Protein AF-A0A418CSZ0-F1 (afdb_monomer_lite)

pLDDT: mean 76.9, std 18.0, range [38.53, 95.56]

Secondary structure (DSSP, 8-state):
-HHHHHHH-GGGHHHHHHHHHHHHHHHTTT-TTTHHHHHHHHHHHHHHHS-HHHHHHHHHSHHHHHHHHHHHHH-HHHHHHHHHHHHTTSEEEE-S---S--HHHHHTHHHHHHHHHHSTTPPPPEEEE-HHHHHHHHHHHHHHHHH-SS---TTSHHHHHHHTT--

Organism: Aphanomyces astaci (NCBI:txid112090)

Foldseek 3Di:
DLLVCCQVPVVCLLVSVLVLLLVLLVVLVPDVVCSLVVSQVSLLSNLVRHDLLSVLLLCLDPLSQVCLLLSCVSYVSSVVSVVVCVVVVQKDKDLPAPDPDDPSCVSRVSSVVSSVVVPPPRGRIGMHGDPVNVVSSVVSVVVVVVVVPDDDDPPCPVVVVVVVVPD

Structure (mmCIF, N/CA/C/O backbone):
data_AF-A0A418CSZ0-F1
#
_entry.id   AF-A0A418CSZ0-F1
#
loop_
_atom_site.group_PDB
_atom_site.id
_atom_site.type_symbol
_atom_site.label_atom_id
_atom_site.label_alt_id
_atom_site.label_comp_id
_atom_site.label_asym_id
_atom_site.label_entity_id
_atom_site.label_seq_id
_atom_site.pdbx_PDB_ins_code
_atom_site.Cartn_x
_atom_site.Cartn_y
_atom_site.Cartn_z
_atom_site.occupancy
_atom_site.B_iso_or_equiv
_atom_site.auth_seq_id
_atom_site.auth_comp_id
_atom_site.auth_asym_id
_atom_site.auth_atom_id
_atom_site.pdbx_PDB_model_num
ATOM 1 N N . VAL A 1 1 ? -5.755 -12.787 -10.186 1.00 83.25 1 VAL A N 1
ATOM 2 C CA . VAL A 1 1 ? -5.692 -13.678 -8.997 1.00 83.25 1 VAL A CA 1
ATOM 3 C C . VAL A 1 1 ? -5.371 -12.910 -7.718 1.00 83.25 1 VAL A C 1
ATOM 5 O O . VAL A 1 1 ? -6.207 -12.930 -6.833 1.00 83.25 1 VAL A O 1
ATOM 8 N N . LEU A 1 2 ? -4.234 -12.204 -7.608 1.00 85.50 2 LEU A N 1
ATOM 9 C CA . LEU A 1 2 ? -3.865 -11.484 -6.370 1.00 85.50 2 LEU A CA 1
ATOM 10 C C . LEU A 1 2 ? -4.884 -10.414 -5.942 1.00 85.50 2 LEU A C 1
ATOM 12 O O . LEU A 1 2 ? -5.246 -10.362 -4.777 1.00 85.50 2 LEU A O 1
ATOM 16 N N . VAL A 1 3 ? -5.389 -9.615 -6.886 1.00 83.44 3 VAL A N 1
ATOM 17 C CA . VAL A 1 3 ? -6.438 -8.612 -6.621 1.00 83.44 3 VAL A CA 1
ATOM 18 C C . VAL A 1 3 ? -7.697 -9.265 -6.043 1.00 83.44 3 VAL A C 1
ATOM 20 O O . VAL A 1 3 ? -8.191 -8.844 -5.007 1.00 83.44 3 VAL A O 1
ATOM 23 N N . VAL A 1 4 ? -8.164 -10.344 -6.679 1.00 85.25 4 VAL A N 1
ATOM 24 C CA . VAL A 1 4 ? -9.340 -11.106 -6.233 1.00 85.25 4 VAL A CA 1
ATOM 25 C C . VAL A 1 4 ? -9.111 -11.699 -4.842 1.00 85.25 4 VAL A C 1
ATOM 27 O O . VAL A 1 4 ? -10.000 -11.649 -4.006 1.00 85.25 4 VAL A O 1
ATOM 30 N N . LEU A 1 5 ? -7.911 -12.218 -4.559 1.00 83.44 5 LEU A N 1
ATOM 31 C CA . LEU A 1 5 ? -7.572 -12.738 -3.233 1.00 83.44 5 LEU A CA 1
ATOM 32 C C . LEU A 1 5 ? -7.608 -11.639 -2.161 1.00 83.44 5 LEU A C 1
ATOM 34 O O . LEU A 1 5 ? -8.144 -11.867 -1.082 1.00 83.44 5 LEU A O 1
ATOM 38 N N . ALA A 1 6 ? -7.065 -10.457 -2.460 1.00 83.31 6 ALA A N 1
ATOM 39 C CA . ALA A 1 6 ? -7.090 -9.315 -1.551 1.00 83.31 6 ALA A CA 1
ATOM 40 C C . ALA A 1 6 ? -8.526 -8.839 -1.259 1.00 83.31 6 ALA A C 1
ATOM 42 O O . ALA A 1 6 ? -8.815 -8.405 -0.146 1.00 83.31 6 ALA A O 1
ATOM 43 N N . GLU A 1 7 ? -9.418 -8.944 -2.248 1.00 85.12 7 GLU A N 1
ATOM 44 C CA . GLU A 1 7 ? -10.841 -8.619 -2.129 1.00 85.12 7 GLU A CA 1
ATOM 45 C C . GLU A 1 7 ? -11.588 -9.623 -1.236 1.00 85.12 7 GLU A C 1
ATOM 47 O O . GLU A 1 7 ? -12.238 -9.221 -0.272 1.00 85.12 7 GLU A O 1
ATOM 52 N N . VAL A 1 8 ? -11.465 -10.928 -1.510 1.00 83.94 8 VAL A N 1
ATOM 53 C CA . VAL A 1 8 ? -12.244 -11.969 -0.805 1.00 83.94 8 VAL A CA 1
ATOM 54 C C . VAL A 1 8 ? -11.640 -12.404 0.531 1.00 83.94 8 VAL A C 1
ATOM 56 O O . VAL A 1 8 ? -12.338 -12.983 1.361 1.00 83.94 8 VAL A O 1
ATOM 59 N N . ALA A 1 9 ? -10.351 -12.146 0.758 1.00 84.88 9 ALA A N 1
ATOM 60 C CA . ALA A 1 9 ? -9.648 -12.500 1.987 1.00 84.88 9 ALA A CA 1
ATOM 61 C C . ALA A 1 9 ? -8.761 -11.329 2.461 1.00 84.88 9 ALA A C 1
ATOM 63 O O . ALA A 1 9 ? -7.537 -11.357 2.285 1.00 84.88 9 ALA A O 1
ATOM 64 N N . PRO A 1 10 ? -9.357 -10.310 3.115 1.00 80.75 10 PRO A N 1
ATOM 65 C CA . PRO A 1 10 ? -8.683 -9.049 3.440 1.00 80.75 10 PRO A CA 1
ATOM 66 C C . PRO A 1 10 ? -7.463 -9.175 4.367 1.00 80.75 10 PRO A C 1
ATOM 68 O O . PRO A 1 10 ? -6.655 -8.254 4.470 1.00 80.75 10 PRO A O 1
ATOM 71 N N . LEU A 1 11 ? -7.303 -10.321 5.033 1.00 83.75 11 LEU A N 1
ATOM 72 C CA . LEU A 1 11 ? -6.123 -10.640 5.836 1.00 83.75 11 LEU A CA 1
ATOM 73 C C . LEU A 1 11 ? -4.847 -10.834 4.994 1.00 83.75 11 LEU A C 1
ATOM 75 O O . LEU A 1 11 ? -3.759 -10.686 5.534 1.00 83.75 11 LEU A O 1
ATOM 79 N N . TYR A 1 12 ? -4.973 -11.108 3.687 1.00 85.12 12 TYR A N 1
ATOM 80 C CA . TYR A 1 12 ? -3.844 -11.301 2.763 1.00 85.12 12 TYR A CA 1
ATOM 81 C C . TYR A 1 12 ? -3.491 -10.063 1.932 1.00 85.12 12 TYR A C 1
ATOM 83 O O . TYR A 1 12 ? -2.715 -10.144 0.973 1.00 85.12 12 TYR A O 1
ATOM 91 N N . VAL A 1 13 ? -4.096 -8.909 2.227 1.00 89.44 13 VAL A N 1
ATOM 92 C CA . VAL A 1 13 ? -3.898 -7.681 1.439 1.00 89.44 13 VAL A CA 1
ATOM 93 C C . VAL A 1 13 ? -2.421 -7.286 1.415 1.00 89.44 13 VAL A C 1
ATOM 95 O O . VAL A 1 13 ? -1.906 -6.944 0.350 1.00 89.44 13 VAL A O 1
ATOM 98 N N . LYS A 1 14 ? -1.716 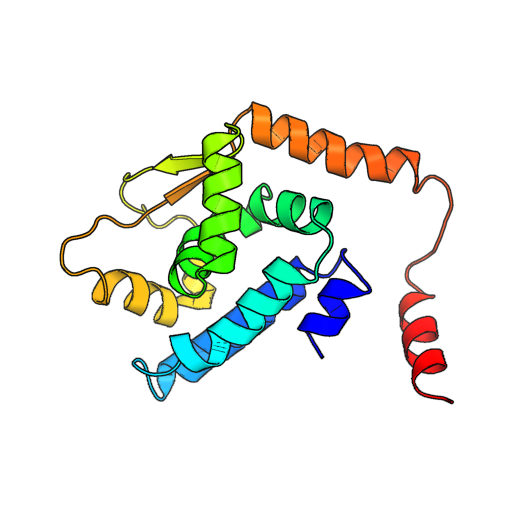-7.411 2.548 1.00 89.56 14 LYS A N 1
ATOM 99 C CA . LYS A 1 14 ? -0.274 -7.138 2.639 1.00 89.56 14 LYS A CA 1
ATOM 100 C C . LYS A 1 14 ? 0.516 -8.014 1.664 1.00 89.56 14 LYS A C 1
ATOM 102 O O . LYS A 1 14 ? 1.299 -7.503 0.868 1.00 89.56 14 LYS A O 1
ATOM 107 N N . GLU A 1 15 ? 0.299 -9.323 1.697 1.00 90.19 15 GLU A N 1
ATOM 108 C CA . GLU A 1 15 ? 1.006 -10.300 0.869 1.00 90.19 15 GLU A CA 1
ATOM 109 C C . GLU A 1 15 ? 0.705 -10.095 -0.616 1.00 90.19 15 GLU A C 1
ATOM 111 O O . GLU A 1 15 ? 1.595 -10.237 -1.457 1.00 90.19 15 GLU A O 1
ATOM 116 N N . CYS A 1 16 ? -0.537 -9.744 -0.953 1.00 91.38 16 CYS A N 1
ATOM 117 C CA . CYS A 1 16 ? -0.923 -9.438 -2.327 1.00 91.38 16 CYS A CA 1
ATOM 118 C C . CYS A 1 16 ? -0.190 -8.196 -2.841 1.00 91.38 16 CYS A C 1
ATOM 120 O O . CYS A 1 16 ? 0.370 -8.237 -3.936 1.00 91.38 16 CYS A O 1
ATOM 122 N N . VAL A 1 17 ? -0.135 -7.129 -2.039 1.00 91.81 17 VAL A N 1
ATOM 123 C CA . VAL A 1 17 ? 0.595 -5.900 -2.380 1.00 91.81 17 VAL A CA 1
ATOM 124 C C . VAL A 1 17 ? 2.093 -6.170 -2.532 1.00 91.81 17 VAL A C 1
ATOM 126 O O . VAL A 1 17 ? 2.673 -5.788 -3.545 1.00 91.81 17 VAL A O 1
ATOM 129 N N . LEU A 1 18 ? 2.715 -6.896 -1.599 1.00 91.31 18 LEU A N 1
ATOM 130 C CA . LEU A 1 18 ? 4.137 -7.253 -1.682 1.00 91.31 18 LEU A CA 1
ATOM 131 C C . LEU A 1 18 ? 4.464 -8.066 -2.941 1.00 91.31 18 LEU A C 1
ATOM 133 O O . LEU A 1 18 ? 5.468 -7.807 -3.602 1.00 91.31 18 LEU A O 1
ATOM 137 N N . LYS A 1 19 ? 3.606 -9.018 -3.324 1.00 91.38 19 LYS A N 1
ATOM 138 C CA . LYS A 1 19 ? 3.791 -9.798 -4.558 1.00 91.38 19 LYS A CA 1
ATOM 139 C C . LYS A 1 19 ? 3.657 -8.943 -5.817 1.00 91.38 19 LYS A C 1
ATOM 141 O O . LYS A 1 19 ? 4.414 -9.151 -6.762 1.00 91.38 19 LYS A O 1
ATOM 146 N N . LEU A 1 20 ? 2.731 -7.983 -5.833 1.00 91.19 20 LEU A N 1
ATOM 147 C CA . LEU A 1 20 ? 2.602 -7.028 -6.938 1.00 91.19 20 LEU A CA 1
ATOM 148 C C . LEU A 1 20 ? 3.852 -6.143 -7.053 1.00 91.19 20 LEU A C 1
ATOM 150 O O . LEU A 1 20 ? 4.393 -5.991 -8.147 1.00 91.19 20 LEU A O 1
ATOM 154 N N . LEU A 1 21 ? 4.362 -5.631 -5.930 1.00 8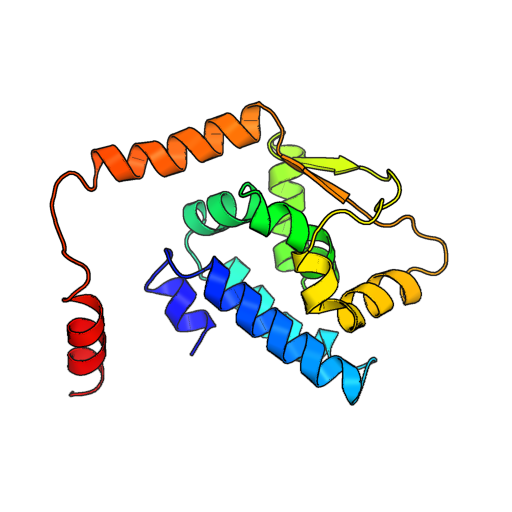9.81 21 LEU A N 1
ATOM 155 C CA . LEU A 1 21 ? 5.606 -4.856 -5.898 1.00 89.81 21 LEU A CA 1
ATOM 156 C C . LEU A 1 21 ? 6.820 -5.697 -6.312 1.00 89.81 21 LEU A C 1
ATOM 158 O O . LEU A 1 21 ? 7.669 -5.217 -7.055 1.00 89.81 21 LEU A O 1
ATOM 162 N N . SER A 1 22 ? 6.880 -6.967 -5.912 1.00 89.44 22 SER A N 1
ATOM 163 C CA . SER A 1 22 ? 7.933 -7.895 -6.338 1.00 89.44 22 SER A CA 1
ATOM 164 C C . SER A 1 22 ? 7.905 -8.126 -7.849 1.00 89.44 22 SER A C 1
ATOM 166 O O . SER A 1 22 ? 8.941 -8.019 -8.502 1.00 89.44 22 SER A O 1
ATOM 168 N N . ALA A 1 23 ? 6.722 -8.348 -8.429 1.00 87.12 23 ALA A N 1
ATOM 169 C CA . ALA A 1 23 ? 6.568 -8.484 -9.876 1.00 87.12 23 ALA A CA 1
ATOM 170 C C . ALA A 1 23 ? 7.004 -7.211 -10.621 1.00 87.12 23 ALA A C 1
ATOM 172 O O . ALA A 1 23 ? 7.706 -7.298 -11.631 1.00 87.12 23 ALA A O 1
ATOM 173 N N . ALA A 1 24 ? 6.651 -6.033 -10.097 1.00 86.12 24 ALA A N 1
ATOM 174 C CA . ALA A 1 24 ? 7.112 -4.759 -10.640 1.00 86.12 24 ALA A CA 1
ATOM 175 C C . ALA A 1 24 ? 8.635 -4.601 -10.527 1.00 86.12 24 ALA A C 1
ATOM 177 O O . ALA A 1 24 ? 9.274 -4.203 -11.490 1.00 86.12 24 ALA A O 1
ATOM 178 N N . ASN A 1 25 ? 9.236 -4.977 -9.398 1.00 86.19 25 ASN A N 1
ATOM 179 C CA . ASN A 1 25 ? 10.679 -4.877 -9.173 1.00 86.19 25 ASN A CA 1
ATOM 180 C C . ASN A 1 25 ? 11.499 -5.855 -10.032 1.00 86.19 25 ASN A C 1
ATOM 182 O O . ASN A 1 25 ? 12.611 -5.533 -10.437 1.00 86.19 25 ASN A O 1
ATOM 186 N N . ILE A 1 26 ? 10.962 -7.039 -10.340 1.00 83.81 26 ILE A N 1
ATOM 187 C CA . ILE A 1 26 ? 11.566 -7.954 -11.323 1.00 83.81 26 ILE A CA 1
ATOM 188 C C . ILE A 1 26 ? 11.458 -7.353 -12.724 1.00 83.81 26 ILE A C 1
ATOM 190 O O . ILE A 1 26 ? 12.411 -7.403 -13.501 1.00 83.81 26 ILE A O 1
ATOM 194 N N . SER A 1 27 ? 10.306 -6.757 -13.037 1.00 79.06 27 SER A N 1
ATOM 195 C CA . SER A 1 27 ? 10.090 -6.099 -14.323 1.00 79.06 27 SER A CA 1
ATOM 196 C C . SER A 1 27 ? 11.041 -4.905 -14.507 1.00 79.06 27 SER A C 1
ATOM 198 O O . SER A 1 27 ? 11.587 -4.807 -15.599 1.00 79.06 27 SER A O 1
ATOM 200 N N . ALA A 1 28 ? 11.358 -4.166 -13.421 1.00 77.75 28 ALA A N 1
ATOM 201 C CA . ALA A 1 28 ? 12.381 -3.095 -13.261 1.00 77.75 28 ALA A CA 1
ATOM 202 C C . ALA A 1 28 ? 13.763 -3.384 -13.801 1.00 77.75 28 ALA A C 1
ATOM 204 O O . ALA A 1 28 ? 14.523 -2.468 -14.122 1.00 77.75 28 ALA A O 1
ATOM 205 N N . VAL A 1 29 ? 14.104 -4.656 -13.923 1.00 73.44 29 VAL A N 1
ATOM 206 C CA . VAL A 1 29 ? 15.377 -5.063 -14.501 1.00 73.44 29 VAL A CA 1
ATOM 207 C C . VAL A 1 29 ? 15.343 -4.991 -16.033 1.00 73.44 29 VAL A C 1
ATOM 209 O O . VAL A 1 29 ? 16.390 -4.827 -16.655 1.00 73.44 29 VAL A O 1
ATOM 212 N N . ASN A 1 30 ? 14.157 -5.084 -16.638 1.00 70.62 30 ASN A N 1
ATOM 213 C CA . ASN A 1 30 ? 13.974 -5.304 -18.068 1.00 70.62 30 ASN A CA 1
ATOM 214 C C . ASN A 1 30 ? 13.469 -4.063 -18.836 1.00 70.62 30 ASN A C 1
ATOM 216 O O . ASN A 1 30 ? 13.908 -3.886 -19.971 1.00 70.62 30 ASN A O 1
ATOM 220 N N . ASP A 1 31 ? 12.591 -3.208 -18.277 1.00 70.31 31 ASP A N 1
ATOM 221 C CA . ASP A 1 31 ? 12.092 -1.990 -18.967 1.00 70.31 31 ASP A CA 1
ATOM 222 C C . ASP A 1 31 ? 11.632 -0.855 -18.007 1.00 70.31 31 ASP A C 1
ATOM 224 O O . ASP A 1 31 ? 10.424 -0.607 -17.841 1.00 70.31 31 ASP A O 1
ATOM 228 N N . PRO A 1 32 ? 12.585 -0.095 -17.421 1.00 65.25 32 PRO A N 1
ATOM 229 C CA . PRO A 1 32 ? 12.336 0.845 -16.317 1.00 65.25 32 PRO A CA 1
ATOM 230 C C . PRO A 1 32 ? 11.320 1.960 -16.602 1.00 65.25 32 PRO A C 1
ATOM 232 O O . PRO A 1 32 ? 10.860 2.635 -15.684 1.00 65.25 32 PRO A O 1
ATOM 235 N N . LEU A 1 33 ? 11.007 2.229 -17.873 1.00 64.56 33 LEU A N 1
ATOM 236 C CA . LEU A 1 33 ? 10.120 3.325 -18.275 1.00 64.56 33 LEU A CA 1
ATOM 237 C C . LEU A 1 33 ? 8.651 2.894 -18.401 1.00 64.56 33 LEU A C 1
ATOM 239 O O . LEU A 1 33 ? 7.769 3.757 -18.461 1.00 64.56 33 LEU A O 1
ATOM 243 N N . ASN A 1 34 ? 8.369 1.590 -18.442 1.00 68.25 34 ASN A N 1
ATOM 244 C CA . ASN A 1 34 ? 7.041 1.066 -18.772 1.00 68.25 34 ASN A CA 1
ATOM 245 C C . ASN A 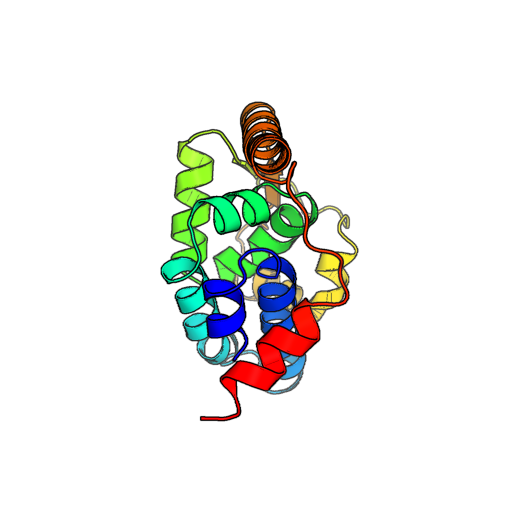1 34 ? 6.366 0.305 -17.615 1.00 68.25 34 ASN A C 1
ATOM 247 O O . ASN A 1 34 ? 5.156 0.086 -17.619 1.00 68.25 34 ASN A O 1
ATOM 251 N N . GLU A 1 35 ? 7.111 -0.041 -16.570 1.00 65.19 35 GLU A N 1
ATOM 252 C CA . GLU A 1 35 ? 6.625 -0.872 -15.458 1.00 65.19 35 GLU A CA 1
ATOM 253 C C . GLU A 1 35 ? 5.580 -0.211 -14.582 1.00 65.19 35 GLU A C 1
ATOM 255 O O . GLU A 1 35 ? 4.627 -0.869 -14.164 1.00 65.19 35 GLU A O 1
ATOM 260 N N . ALA A 1 36 ? 5.729 1.092 -14.328 1.00 66.12 36 ALA A N 1
ATOM 261 C CA . ALA A 1 36 ? 4.727 1.847 -13.591 1.00 66.12 36 ALA A CA 1
ATOM 262 C C . ALA A 1 36 ? 3.358 1.725 -14.278 1.00 66.12 36 ALA A C 1
ATOM 264 O O . ALA A 1 36 ? 2.348 1.623 -13.597 1.00 66.12 36 ALA A O 1
ATOM 265 N N . LYS A 1 37 ? 3.317 1.637 -15.616 1.00 75.06 37 LYS A N 1
ATOM 266 C CA . LYS A 1 37 ? 2.074 1.433 -16.376 1.00 75.06 37 LYS A CA 1
ATOM 267 C C . LYS A 1 37 ? 1.568 -0.006 -16.333 1.00 75.06 37 LYS A C 1
ATOM 269 O O . LYS A 1 37 ? 0.367 -0.215 -16.444 1.00 75.06 37 LYS A O 1
ATOM 274 N N . PHE A 1 38 ? 2.460 -0.986 -16.196 1.00 80.25 38 PHE A N 1
ATOM 275 C CA . PHE A 1 38 ? 2.076 -2.394 -16.120 1.00 80.25 38 PHE A CA 1
ATOM 276 C C . PHE A 1 38 ? 1.458 -2.743 -14.762 1.00 80.25 38 PHE A C 1
ATOM 278 O O . PHE A 1 38 ? 0.452 -3.447 -14.704 1.00 80.25 38 PHE A O 1
ATOM 285 N N . ILE A 1 39 ? 2.034 -2.239 -13.666 1.00 86.25 39 ILE A N 1
ATOM 286 C CA . ILE A 1 39 ? 1.577 -2.589 -12.315 1.00 86.25 39 ILE A CA 1
ATOM 287 C C . ILE A 1 39 ? 0.501 -1.646 -11.764 1.00 86.25 39 ILE A C 1
ATOM 289 O O . ILE A 1 39 ? -0.304 -2.079 -10.934 1.00 86.25 39 ILE A O 1
ATOM 293 N N . SER A 1 40 ? 0.447 -0.386 -12.217 1.00 88.00 40 SER A N 1
ATOM 294 C CA . SER A 1 40 ? -0.507 0.600 -11.691 1.00 88.00 40 SER A CA 1
ATOM 295 C C . SER A 1 40 ? -1.968 0.155 -11.746 1.00 88.00 40 SER A C 1
ATOM 297 O O . SER A 1 40 ? -2.634 0.335 -10.727 1.00 88.00 40 SER A O 1
ATOM 299 N N . PRO A 1 41 ? -2.481 -0.509 -12.807 1.00 91.25 41 PRO A N 1
ATOM 300 C CA . PRO A 1 41 ? -3.886 -0.903 -12.845 1.00 91.25 41 PRO A CA 1
ATOM 301 C C . PRO A 1 41 ? -4.209 -1.937 -11.764 1.00 91.25 41 PRO A C 1
ATOM 303 O O . PRO A 1 41 ? -5.272 -1.891 -11.156 1.00 91.25 41 PRO A O 1
ATOM 306 N N . HIS A 1 42 ? -3.278 -2.847 -11.470 1.00 92.25 42 HIS A N 1
ATOM 307 C CA . HIS A 1 42 ? -3.471 -3.868 -10.442 1.00 92.25 42 HIS A CA 1
ATOM 308 C C . HIS A 1 42 ? -3.411 -3.284 -9.033 1.00 92.25 42 HIS A C 1
ATOM 310 O O . HIS A 1 42 ? -4.199 -3.675 -8.174 1.00 92.25 42 HIS A O 1
ATOM 316 N N . LEU A 1 43 ? -2.506 -2.333 -8.790 1.00 93.12 43 LEU A N 1
ATOM 317 C CA . LEU A 1 43 ? -2.472 -1.598 -7.528 1.00 93.12 43 LEU A CA 1
ATOM 318 C C . LEU A 1 43 ? -3.737 -0.747 -7.353 1.00 93.12 43 LEU A C 1
ATOM 320 O O . LEU A 1 43 ? -4.311 -0.754 -6.264 1.00 93.12 43 LEU A O 1
ATOM 324 N N . ASP A 1 44 ? -4.205 -0.085 -8.411 1.00 94.69 44 ASP A N 1
ATOM 325 C CA . ASP A 1 44 ? -5.461 0.668 -8.411 1.00 94.69 44 ASP A CA 1
ATOM 326 C C . ASP A 1 44 ? -6.651 -0.236 -8.076 1.00 94.69 44 ASP A C 1
ATOM 328 O O . ASP A 1 44 ? -7.460 0.111 -7.216 1.00 94.69 44 ASP A O 1
ATOM 332 N N . GLU A 1 45 ? -6.743 -1.421 -8.686 1.00 94.12 45 GLU A N 1
ATOM 333 C CA . GLU A 1 45 ? -7.815 -2.367 -8.376 1.00 94.12 45 GLU A CA 1
ATOM 334 C C . GLU A 1 45 ? -7.805 -2.810 -6.909 1.00 94.12 45 GLU A C 1
ATOM 336 O O . GLU A 1 45 ? -8.875 -2.899 -6.309 1.00 94.12 45 GLU A O 1
ATOM 341 N N . VAL A 1 46 ? -6.631 -3.047 -6.308 1.00 93.38 46 VAL A N 1
ATOM 342 C CA . VAL A 1 46 ? -6.536 -3.361 -4.869 1.00 93.38 46 VAL A CA 1
ATOM 343 C C . VAL A 1 46 ? -7.066 -2.195 -4.033 1.00 93.38 46 VAL A C 1
ATOM 345 O O . VAL A 1 46 ? -7.872 -2.410 -3.133 1.00 93.38 46 VAL A O 1
ATOM 348 N N . ALA A 1 47 ? -6.674 -0.959 -4.344 1.00 93.75 47 ALA A N 1
ATOM 349 C CA . ALA A 1 47 ? -7.136 0.219 -3.609 1.00 93.75 47 ALA A CA 1
ATOM 350 C C . ALA A 1 47 ? -8.648 0.486 -3.762 1.00 93.75 47 ALA A C 1
ATOM 352 O O . ALA A 1 47 ? -9.241 1.132 -2.900 1.00 93.75 47 ALA A O 1
ATOM 353 N N . ILE A 1 48 ? -9.270 0.006 -4.846 1.00 93.69 48 ILE A N 1
ATOM 354 C CA . ILE A 1 48 ? -10.700 0.194 -5.133 1.00 93.69 48 ILE A CA 1
ATOM 355 C C . ILE A 1 48 ? -11.558 -0.928 -4.535 1.00 93.69 48 ILE A C 1
ATOM 357 O O . ILE A 1 48 ? -12.611 -0.649 -3.966 1.00 93.69 48 ILE A O 1
ATOM 361 N N . LYS A 1 49 ? -11.152 -2.190 -4.712 1.00 91.69 49 LYS A N 1
ATOM 362 C CA . LYS A 1 49 ? -11.997 -3.362 -4.425 1.00 91.69 49 LYS A CA 1
ATOM 363 C C . LYS A 1 49 ? -11.858 -3.877 -2.996 1.00 91.69 49 LYS A C 1
ATOM 365 O O . LYS A 1 49 ? -12.788 -4.478 -2.469 1.00 91.69 49 LYS A O 1
ATOM 370 N N . VAL A 1 50 ? -10.706 -3.665 -2.360 1.00 91.19 50 VAL A N 1
ATOM 371 C CA . VAL A 1 50 ? -10.462 -4.175 -1.007 1.00 91.19 50 VAL A CA 1
ATOM 372 C C . VAL A 1 50 ? -11.250 -3.367 0.029 1.00 91.19 50 VAL A C 1
ATOM 374 O O . VAL A 1 50 ? -11.281 -2.135 -0.049 1.00 91.19 50 VAL A O 1
ATOM 377 N N . PRO A 1 51 ? -11.832 -4.021 1.056 1.00 89.94 51 PRO A N 1
ATOM 378 C CA . PRO A 1 51 ? -12.506 -3.329 2.143 1.00 89.94 51 PRO A CA 1
ATOM 379 C C . PRO A 1 51 ? -11.638 -2.252 2.790 1.00 89.94 51 PRO A C 1
ATOM 381 O O . PRO A 1 51 ? -10.476 -2.472 3.148 1.00 89.94 51 PRO A O 1
ATOM 384 N N . ARG A 1 52 ? -12.245 -1.086 3.017 1.00 90.25 52 ARG A N 1
ATOM 385 C CA . ARG A 1 52 ? -11.541 0.109 3.483 1.00 90.25 52 ARG A CA 1
ATOM 386 C C . ARG A 1 52 ? -10.765 -0.115 4.783 1.00 90.25 52 ARG A C 1
ATOM 388 O O . ARG A 1 52 ? -9.627 0.326 4.887 1.00 90.25 52 ARG A O 1
ATOM 395 N N . ASN A 1 53 ? -11.332 -0.852 5.736 1.00 90.81 53 ASN A N 1
ATOM 396 C CA . ASN A 1 53 ? -10.668 -1.157 7.007 1.00 90.81 53 ASN A CA 1
ATOM 397 C C . ASN A 1 53 ? -9.370 -1.952 6.812 1.00 90.81 53 ASN A C 1
ATOM 399 O O . ASN A 1 53 ? -8.384 -1.686 7.493 1.00 90.81 53 ASN A O 1
ATOM 403 N N . ALA A 1 54 ? -9.329 -2.885 5.857 1.00 90.38 54 ALA A N 1
ATOM 404 C CA . ALA A 1 54 ? -8.122 -3.655 5.571 1.00 90.38 54 ALA A CA 1
ATOM 405 C C . ALA A 1 54 ? -7.036 -2.792 4.913 1.00 90.38 54 ALA A C 1
ATOM 407 O O . ALA A 1 54 ? -5.864 -2.906 5.271 1.00 90.38 54 ALA A O 1
ATOM 408 N N . LEU A 1 55 ? -7.431 -1.874 4.025 1.00 93.25 55 LEU A N 1
ATOM 409 C CA . LEU A 1 55 ? -6.524 -0.880 3.448 1.00 93.25 55 LEU A CA 1
ATOM 410 C C . LEU A 1 55 ? -5.961 0.062 4.520 1.00 93.25 55 LEU A C 1
ATOM 412 O O . LEU A 1 55 ? -4.756 0.291 4.547 1.00 93.25 55 LEU A O 1
ATOM 416 N N . ILE A 1 56 ? -6.798 0.552 5.441 1.00 92.88 56 ILE A N 1
ATOM 417 C CA . ILE A 1 56 ? -6.357 1.396 6.563 1.00 92.88 56 ILE A CA 1
ATOM 418 C C . ILE A 1 56 ? -5.380 0.625 7.458 1.00 92.88 56 ILE A C 1
ATOM 420 O O . ILE A 1 56 ? -4.319 1.147 7.793 1.00 92.88 56 ILE A O 1
ATOM 424 N N . ARG A 1 57 ? -5.678 -0.637 7.794 1.00 91.94 57 ARG A N 1
ATOM 425 C CA . ARG A 1 57 ? -4.753 -1.481 8.564 1.00 91.94 57 ARG A CA 1
ATOM 426 C C . ARG A 1 57 ? -3.406 -1.635 7.876 1.00 91.94 57 ARG A C 1
ATOM 428 O O . ARG A 1 57 ? -2.382 -1.506 8.539 1.00 91.94 57 ARG A O 1
ATOM 435 N N . LEU A 1 58 ? -3.402 -1.879 6.565 1.00 93.00 58 LEU A N 1
ATOM 436 C CA . LEU A 1 58 ? -2.162 -1.944 5.801 1.00 93.00 58 LEU A CA 1
ATOM 437 C C . LEU A 1 58 ? -1.416 -0.609 5.891 1.00 93.00 58 LEU A C 1
ATOM 439 O O . LEU A 1 58 ? -0.283 -0.605 6.361 1.00 93.00 58 LEU A O 1
ATOM 443 N N . VAL A 1 59 ? -2.055 0.506 5.524 1.00 94.31 59 VAL A N 1
ATOM 444 C CA . VAL A 1 59 ? -1.440 1.846 5.489 1.00 94.31 59 VAL A CA 1
ATOM 445 C C . VAL A 1 59 ? -0.843 2.253 6.836 1.00 94.31 59 VAL A C 1
ATOM 447 O O . VAL A 1 59 ? 0.228 2.849 6.862 1.00 94.31 59 VAL A O 1
ATOM 450 N N . LEU A 1 60 ? -1.507 1.926 7.946 1.00 93.44 60 LEU A N 1
ATOM 451 C CA . LEU A 1 60 ? -1.061 2.304 9.290 1.00 93.44 60 LEU A CA 1
ATOM 452 C C . LEU A 1 60 ? -0.082 1.302 9.916 1.00 93.44 60 LEU A C 1
ATOM 454 O O . LEU A 1 60 ? 0.562 1.630 10.916 1.00 93.44 60 LEU A O 1
ATOM 458 N N . SER A 1 61 ? 0.039 0.093 9.359 1.00 90.19 61 SER A N 1
ATOM 459 C CA . SER A 1 61 ? 0.974 -0.919 9.856 1.00 90.19 61 SER A CA 1
ATOM 460 C C . SER A 1 61 ? 2.433 -0.505 9.619 1.00 90.19 61 SER A C 1
ATOM 462 O O . SER A 1 61 ? 2.722 0.145 8.614 1.00 90.19 61 SER A O 1
ATOM 464 N N . PRO A 1 62 ? 3.386 -0.932 10.472 1.00 86.00 62 PRO A N 1
ATOM 465 C CA . PRO A 1 62 ? 4.806 -0.628 10.278 1.00 86.00 62 PRO A CA 1
ATOM 466 C C . PRO A 1 62 ? 5.326 -1.013 8.887 1.00 86.00 62 PRO A C 1
ATOM 468 O O . PRO A 1 62 ? 6.045 -0.237 8.265 1.00 86.00 62 PRO A O 1
ATOM 471 N N . ALA A 1 63 ? 4.904 -2.176 8.383 1.00 85.00 63 ALA A N 1
ATOM 472 C CA . ALA A 1 63 ? 5.296 -2.644 7.061 1.00 85.00 63 ALA A CA 1
ATOM 473 C C . ALA A 1 63 ? 4.652 -1.820 5.938 1.00 85.00 63 ALA A C 1
ATOM 475 O O . ALA A 1 63 ? 5.314 -1.405 4.995 1.00 85.00 63 ALA A O 1
ATOM 476 N N . GLY A 1 64 ? 3.353 -1.519 6.033 1.00 88.56 64 GLY A N 1
ATOM 477 C CA . GLY A 1 64 ? 2.701 -0.708 5.007 1.00 88.56 64 GLY A CA 1
ATOM 478 C C . GLY A 1 64 ? 3.224 0.725 4.959 1.00 88.56 64 GLY A C 1
ATOM 479 O O . GLY A 1 64 ? 3.410 1.236 3.858 1.00 88.56 64 GLY A O 1
ATOM 480 N N . ILE A 1 65 ? 3.555 1.329 6.109 1.00 89.94 65 ILE A N 1
ATOM 481 C CA . ILE A 1 65 ? 4.201 2.650 6.196 1.00 89.94 65 ILE A CA 1
ATOM 482 C C . ILE A 1 65 ? 5.491 2.692 5.368 1.00 89.94 65 ILE A C 1
ATOM 484 O O . ILE A 1 65 ? 5.693 3.638 4.604 1.00 89.94 65 ILE A O 1
ATOM 488 N N . ALA A 1 66 ? 6.330 1.657 5.468 1.00 86.19 66 ALA A N 1
ATOM 489 C CA . ALA A 1 66 ? 7.569 1.562 4.697 1.00 86.19 66 ALA A CA 1
ATOM 490 C C . ALA A 1 66 ? 7.321 1.478 3.178 1.00 86.19 66 ALA A C 1
ATOM 492 O O . ALA A 1 66 ? 8.126 1.979 2.395 1.00 86.19 66 ALA A O 1
ATOM 493 N N . LEU A 1 67 ? 6.189 0.906 2.753 1.00 89.06 67 LEU A N 1
ATOM 494 C CA . LEU A 1 67 ? 5.823 0.741 1.341 1.00 89.06 67 LEU A CA 1
ATOM 495 C C . LEU A 1 67 ? 5.107 1.956 0.733 1.00 89.06 67 LEU A C 1
ATOM 497 O O . LEU A 1 67 ? 5.038 2.065 -0.494 1.00 89.06 67 LEU A O 1
ATOM 501 N N . LEU A 1 68 ? 4.567 2.874 1.544 1.00 90.81 68 LEU A N 1
ATOM 502 C CA . LEU A 1 68 ? 3.787 4.017 1.047 1.00 90.81 68 LEU A CA 1
ATOM 503 C C . LEU A 1 68 ? 4.511 4.863 -0.012 1.00 90.81 68 LEU A C 1
ATOM 505 O O . LEU A 1 68 ? 3.854 5.230 -0.988 1.00 90.81 68 LEU A O 1
ATOM 509 N N . PRO A 1 69 ? 5.825 5.157 0.090 1.00 88.19 69 PRO A N 1
ATOM 510 C CA . PRO A 1 69 ? 6.524 5.910 -0.950 1.00 88.19 69 PRO A CA 1
ATOM 511 C C . PRO A 1 69 ? 6.431 5.253 -2.333 1.00 88.19 69 PRO A C 1
ATOM 513 O O . PRO A 1 69 ? 6.217 5.951 -3.325 1.00 88.19 69 PRO A O 1
ATOM 516 N N . LEU A 1 70 ? 6.533 3.920 -2.391 1.00 87.75 70 LEU A N 1
ATOM 517 C CA . LEU A 1 70 ? 6.401 3.145 -3.625 1.00 87.75 70 LEU A CA 1
ATOM 518 C C . LEU A 1 70 ? 4.948 3.104 -4.102 1.00 87.75 70 LEU A C 1
ATOM 520 O O . LEU A 1 70 ? 4.679 3.356 -5.274 1.00 87.75 70 LEU A O 1
ATOM 524 N N . LEU A 1 71 ? 4.001 2.836 -3.201 1.00 90.75 71 LEU A N 1
ATOM 525 C CA . LEU A 1 71 ? 2.579 2.725 -3.543 1.00 90.75 71 LEU A CA 1
ATOM 526 C C . LEU A 1 71 ? 2.016 4.033 -4.102 1.00 90.75 71 LEU A C 1
ATOM 528 O O . LEU A 1 71 ? 1.363 4.030 -5.142 1.00 90.75 71 LEU A O 1
ATOM 532 N N . VAL A 1 72 ? 2.330 5.155 -3.454 1.00 90.62 72 VAL A N 1
ATOM 533 C CA . VAL A 1 72 ? 1.930 6.499 -3.894 1.00 90.62 72 VAL A CA 1
ATOM 534 C C . VAL A 1 72 ? 2.599 6.878 -5.216 1.00 90.62 72 VAL A C 1
ATOM 536 O O . VAL A 1 72 ? 2.012 7.606 -6.009 1.00 90.62 72 VAL A O 1
ATOM 539 N N . PHE A 1 73 ? 3.823 6.405 -5.471 1.00 86.25 73 PHE A N 1
ATOM 540 C CA . PHE A 1 73 ? 4.499 6.645 -6.746 1.00 86.25 73 PHE A CA 1
ATOM 541 C C . PHE A 1 73 ? 3.878 5.844 -7.896 1.00 86.25 73 PHE A C 1
ATOM 543 O O . PHE A 1 73 ? 3.711 6.373 -8.991 1.00 86.25 73 PHE A O 1
ATOM 550 N N . LEU A 1 74 ? 3.545 4.576 -7.653 1.00 87.19 74 LEU A N 1
ATOM 551 C CA . LEU A 1 74 ? 3.069 3.657 -8.686 1.00 87.19 74 LEU A CA 1
ATOM 552 C C . LEU A 1 74 ? 1.569 3.790 -8.973 1.00 87.19 74 LEU A C 1
ATOM 554 O O . LEU A 1 74 ? 1.127 3.370 -10.037 1.00 87.19 74 LEU A O 1
ATOM 558 N N . SER A 1 75 ? 0.775 4.342 -8.054 1.00 90.25 75 SER A N 1
ATOM 559 C CA . SER A 1 75 ? -0.680 4.395 -8.195 1.00 90.25 75 SER A CA 1
ATOM 560 C C . SER A 1 75 ? -1.290 5.690 -7.660 1.00 90.25 75 SER A C 1
ATOM 562 O O . SER A 1 75 ? -1.128 6.072 -6.498 1.00 90.25 75 SER A O 1
ATOM 564 N N . ALA A 1 76 ? -2.117 6.310 -8.504 1.00 91.06 76 ALA A N 1
ATOM 565 C CA . ALA A 1 76 ? -2.907 7.478 -8.137 1.00 91.06 76 ALA A CA 1
ATOM 566 C C . ALA A 1 76 ? -3.996 7.142 -7.102 1.00 91.06 76 ALA A C 1
ATOM 568 O O . ALA A 1 76 ? -4.328 7.984 -6.269 1.00 91.06 76 ALA A O 1
ATOM 569 N N . LYS A 1 77 ? -4.547 5.919 -7.110 1.00 95.19 77 LYS A N 1
ATOM 570 C CA . LYS A 1 77 ? -5.538 5.496 -6.107 1.00 95.19 77 LYS A CA 1
ATOM 571 C C . LYS A 1 77 ? -4.923 5.312 -4.729 1.00 95.19 77 LYS A C 1
ATOM 573 O O . LYS A 1 77 ? -5.504 5.760 -3.742 1.00 95.19 77 LYS A O 1
ATOM 578 N N . TRP A 1 78 ? -3.722 4.747 -4.657 1.00 94.31 78 TRP A N 1
ATOM 579 C CA . TRP A 1 78 ? -2.963 4.696 -3.408 1.00 94.31 78 TRP A CA 1
ATOM 580 C C . TRP A 1 78 ? -2.557 6.094 -2.936 1.00 94.31 78 TRP A C 1
ATOM 582 O O . TRP A 1 78 ? -2.651 6.379 -1.744 1.00 94.31 78 TRP A O 1
ATOM 592 N N . GLN A 1 79 ? -2.199 7.000 -3.852 1.00 93.00 79 GLN A N 1
ATOM 593 C CA . GLN A 1 79 ? -1.985 8.407 -3.510 1.00 93.00 79 GLN A CA 1
ATOM 594 C C . GLN A 1 79 ? -3.228 9.051 -2.880 1.00 93.00 79 GLN A C 1
ATOM 596 O O . GLN A 1 79 ? -3.101 9.702 -1.846 1.00 93.00 79 GLN A O 1
ATOM 601 N N . GLN A 1 80 ? -4.413 8.861 -3.467 1.00 94.56 80 GLN A N 1
ATOM 602 C CA . GLN A 1 80 ? -5.674 9.383 -2.923 1.00 94.56 80 GLN A CA 1
ATOM 603 C C . GLN A 1 80 ? -5.944 8.834 -1.517 1.00 94.56 80 GLN A C 1
ATOM 605 O O . GLN A 1 80 ? -6.154 9.607 -0.585 1.00 94.56 80 GLN A O 1
ATOM 610 N N . LEU A 1 81 ? -5.833 7.513 -1.343 1.00 95.56 81 LEU A N 1
ATOM 611 C CA . LEU A 1 81 ? -6.003 6.854 -0.048 1.00 95.56 81 LEU A CA 1
ATOM 612 C C . LEU A 1 81 ? -5.052 7.422 1.017 1.00 95.56 81 LEU A C 1
ATOM 614 O O . LEU A 1 81 ? -5.480 7.741 2.124 1.00 95.56 81 LEU A O 1
ATOM 618 N N . VAL A 1 82 ? -3.763 7.560 0.697 1.00 94.75 82 VAL A N 1
ATOM 619 C CA . VAL A 1 82 ? -2.767 8.080 1.645 1.00 94.75 82 VAL A CA 1
ATOM 620 C C . VAL A 1 82 ? -3.025 9.552 1.958 1.00 94.75 82 VAL A C 1
ATOM 622 O O . VAL A 1 82 ? -2.946 9.937 3.121 1.00 94.75 82 VAL A O 1
ATOM 625 N N . GLN A 1 83 ? -3.400 10.368 0.970 1.00 94.06 83 GLN A N 1
ATOM 626 C CA . GLN A 1 83 ? -3.766 11.768 1.204 1.00 94.06 83 GLN A CA 1
ATOM 627 C C . GLN A 1 83 ? -4.971 11.902 2.139 1.00 94.06 83 GLN A C 1
ATOM 629 O O . GLN A 1 83 ? -4.955 12.756 3.021 1.00 94.06 83 GLN A O 1
ATOM 634 N N . GLU A 1 84 ? -5.974 11.034 2.013 1.00 94.88 84 GLU A N 1
ATOM 635 C CA . GLU A 1 84 ? -7.110 10.991 2.941 1.00 94.88 84 GLU A CA 1
ATOM 636 C C . GLU A 1 84 ? -6.657 10.639 4.369 1.00 94.88 84 GLU A C 1
ATOM 638 O O . GLU A 1 84 ? -7.125 11.247 5.334 1.00 94.88 84 GLU A O 1
ATOM 643 N N . MET A 1 85 ? -5.709 9.706 4.528 1.00 95.25 85 MET A N 1
ATOM 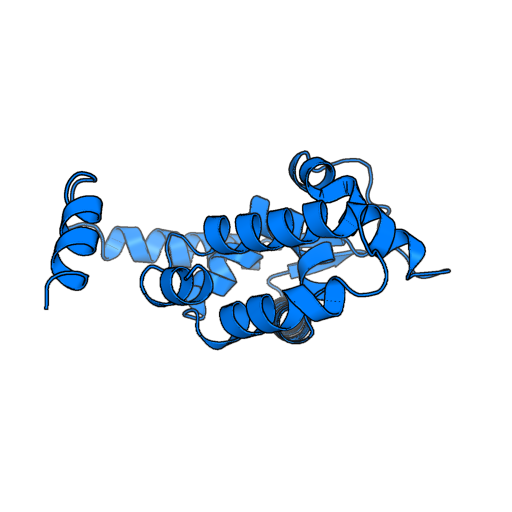644 C CA . MET A 1 85 ? -5.146 9.361 5.845 1.00 95.25 85 MET A CA 1
ATOM 645 C C . MET A 1 85 ? -4.303 10.492 6.443 1.00 95.25 85 MET A C 1
ATOM 647 O O . MET A 1 85 ? -4.311 10.679 7.661 1.00 95.25 85 MET A O 1
ATOM 651 N N . VAL A 1 86 ? -3.611 11.264 5.602 1.00 93.94 86 VAL A N 1
ATOM 652 C CA . VAL A 1 86 ? -2.868 12.458 6.024 1.00 93.94 86 VAL A CA 1
ATOM 653 C C . VAL A 1 86 ? -3.821 13.563 6.472 1.00 93.94 86 VAL A C 1
ATOM 655 O O . VAL A 1 86 ? -3.661 14.110 7.559 1.00 93.94 86 VAL A O 1
ATOM 658 N N . GLN A 1 87 ? -4.863 13.846 5.687 1.00 93.62 87 GLN A N 1
ATOM 659 C CA . GLN A 1 87 ? -5.885 14.843 6.033 1.00 93.62 87 GLN A CA 1
ATOM 660 C C . GLN A 1 87 ? -6.653 14.475 7.308 1.00 93.62 87 GLN A C 1
ATOM 662 O O . GLN A 1 87 ? -7.020 15.355 8.081 1.00 93.62 87 GLN A O 1
ATOM 667 N N . SER A 1 88 ? -6.854 13.178 7.553 1.00 92.44 88 SER A N 1
ATOM 668 C CA . SER A 1 88 ? -7.502 12.666 8.769 1.00 92.44 88 SER A CA 1
ATOM 669 C C . SER A 1 88 ? -6.587 12.671 10.003 1.00 92.44 88 SER A C 1
ATOM 671 O O . SER A 1 88 ? -7.035 12.326 11.096 1.00 92.44 88 SER A O 1
ATOM 673 N N . GLY A 1 89 ? -5.306 13.026 9.848 1.00 93.19 89 GLY A N 1
ATOM 674 C CA . GLY A 1 89 ? -4.329 13.068 10.938 1.00 93.19 89 GLY A CA 1
ATOM 675 C C . GLY A 1 89 ? -3.764 11.706 11.350 1.00 93.19 89 GLY A C 1
ATOM 676 O O . GLY A 1 89 ? -3.081 11.616 12.368 1.00 93.19 89 GLY A O 1
ATOM 677 N N . PHE A 1 90 ? -4.009 10.635 10.587 1.00 92.75 90 PHE A N 1
ATOM 678 C CA . PHE A 1 90 ? -3.507 9.290 10.906 1.00 92.75 90 PHE A CA 1
ATOM 679 C C . PHE A 1 90 ? -2.067 9.057 10.440 1.00 92.75 90 PHE A C 1
ATOM 681 O O . PHE A 1 90 ? -1.328 8.277 11.044 1.00 92.75 90 PHE A O 1
ATOM 688 N N . VAL A 1 91 ? -1.665 9.736 9.367 1.00 94.25 91 VAL A N 1
ATOM 689 C CA . VAL A 1 91 ? -0.328 9.647 8.776 1.00 94.25 91 VAL A CA 1
ATOM 690 C C . VAL A 1 91 ? 0.236 11.053 8.615 1.00 94.25 91 VAL A C 1
ATOM 692 O O . VAL A 1 91 ? -0.489 11.983 8.283 1.00 94.25 91 VAL A O 1
ATOM 695 N N . VAL A 1 92 ? 1.535 11.218 8.830 1.00 92.56 92 VAL A N 1
ATOM 696 C CA . VAL A 1 92 ? 2.262 12.450 8.510 1.00 92.56 92 VAL A CA 1
ATOM 697 C C . VAL A 1 92 ? 3.252 12.148 7.397 1.00 92.56 92 VAL A C 1
ATOM 699 O O . VAL A 1 92 ? 4.005 11.177 7.468 1.00 92.56 92 VAL A O 1
ATOM 702 N N . GLU A 1 93 ? 3.231 12.979 6.360 1.00 88.88 93 GLU A N 1
ATOM 703 C CA . GLU A 1 93 ? 4.244 12.996 5.310 1.00 88.88 93 GLU A CA 1
ATOM 704 C C . GLU A 1 93 ? 5.427 13.842 5.797 1.00 88.88 93 GLU A C 1
ATOM 706 O O . GLU A 1 93 ? 5.255 15.014 6.131 1.00 88.88 93 GLU A O 1
ATOM 711 N N . SER A 1 94 ? 6.619 13.250 5.858 1.00 80.81 94 SER A N 1
ATOM 712 C CA . SER A 1 94 ? 7.861 13.959 6.163 1.00 80.81 94 SER A CA 1
ATOM 713 C C . SER A 1 94 ? 8.762 14.014 4.931 1.00 80.81 94 SER A C 1
ATOM 715 O O . SER A 1 94 ? 8.914 13.044 4.182 1.00 80.81 94 SER A O 1
ATOM 717 N N . THR A 1 95 ? 9.386 15.172 4.733 1.00 69.75 95 THR A N 1
ATOM 718 C CA . THR A 1 95 ? 10.430 15.395 3.727 1.00 69.75 95 THR A CA 1
ATOM 719 C C . THR A 1 95 ? 11.826 15.064 4.244 1.00 69.75 95 THR A C 1
ATOM 721 O O . THR A 1 95 ? 12.803 15.302 3.530 1.00 69.75 95 THR A O 1
ATOM 724 N N . ASP A 1 96 ? 11.936 14.566 5.478 1.00 59.19 96 ASP A N 1
ATOM 725 C CA . ASP A 1 96 ? 13.211 14.149 6.039 1.00 59.19 96 ASP A CA 1
ATOM 726 C C . ASP A 1 96 ? 13.822 13.058 5.164 1.00 59.19 96 ASP A C 1
ATOM 728 O O . ASP A 1 96 ? 13.148 12.149 4.668 1.00 59.19 96 ASP A O 1
ATOM 732 N N . ILE A 1 97 ? 15.127 13.202 4.942 1.00 53.34 97 ILE A N 1
ATOM 733 C CA . ILE A 1 97 ? 15.938 12.310 4.122 1.00 53.34 97 ILE A CA 1
ATOM 734 C C . ILE A 1 97 ? 15.634 10.873 4.555 1.00 53.34 97 ILE A C 1
ATOM 736 O O . ILE A 1 97 ? 15.784 10.554 5.732 1.00 53.34 97 ILE A O 1
ATOM 740 N N . ILE A 1 98 ? 15.230 10.011 3.609 1.00 53.16 98 ILE A N 1
ATOM 741 C CA . ILE A 1 98 ? 15.120 8.559 3.823 1.00 53.16 98 ILE A CA 1
ATOM 742 C C . ILE A 1 98 ? 16.500 8.061 4.262 1.00 53.16 98 ILE A C 1
ATOM 744 O O . ILE A 1 98 ? 17.354 7.737 3.433 1.00 53.16 98 ILE A O 1
ATOM 748 N N . GLY A 1 99 ? 16.746 8.060 5.565 1.00 42.31 99 GLY A N 1
ATOM 749 C CA . GLY A 1 99 ? 17.973 7.578 6.161 1.00 42.31 99 GLY A CA 1
ATOM 750 C C . GLY A 1 99 ? 17.884 6.072 6.287 1.00 42.31 99 GLY A C 1
ATOM 751 O O . GLY A 1 99 ? 17.417 5.611 7.309 1.00 42.31 99 GLY A O 1
ATOM 752 N N . ASN A 1 100 ? 18.300 5.329 5.255 1.00 42.56 100 ASN A N 1
ATOM 753 C CA . ASN A 1 100 ? 18.624 3.887 5.244 1.00 42.56 100 ASN A CA 1
ATOM 754 C C . ASN A 1 100 ? 17.703 2.874 5.978 1.00 42.56 100 ASN A C 1
ATOM 756 O O . ASN A 1 100 ? 18.065 1.704 6.069 1.00 42.56 100 ASN A O 1
ATOM 760 N N . SER A 1 101 ? 16.532 3.248 6.490 1.00 43.00 101 SER A N 1
ATOM 761 C CA . SER A 1 101 ? 15.795 2.447 7.470 1.00 43.00 101 SER A CA 1
ATOM 762 C C . SER A 1 101 ? 14.466 1.932 6.927 1.00 43.00 101 SER A C 1
ATOM 764 O O . SER A 1 101 ? 13.384 2.321 7.349 1.00 43.00 101 SER A O 1
ATOM 766 N N . SER A 1 102 ? 14.540 0.976 6.010 1.00 49.47 102 SER A N 1
ATOM 767 C CA . SER A 1 102 ? 13.626 -0.169 6.053 1.00 49.47 102 SER A CA 1
ATOM 768 C C . SER A 1 102 ? 14.231 -1.310 5.244 1.00 49.47 102 SER A C 1
ATOM 770 O O . SER A 1 102 ? 14.534 -1.159 4.064 1.00 49.47 102 SER A O 1
ATOM 772 N N . GLN A 1 103 ? 14.426 -2.463 5.888 1.00 49.88 103 GLN A N 1
ATOM 773 C CA . GLN A 1 103 ? 14.840 -3.693 5.203 1.00 49.88 103 GLN A CA 1
ATOM 774 C C . GLN A 1 103 ? 13.884 -4.054 4.049 1.00 49.88 103 GLN A C 1
ATOM 776 O O . GLN A 1 103 ? 14.319 -4.613 3.048 1.00 49.88 103 GLN A O 1
ATOM 781 N N . GLU A 1 104 ? 12.609 -3.669 4.147 1.00 50.34 104 GLU A N 1
ATOM 782 C CA . GLU A 1 104 ? 11.596 -3.888 3.108 1.00 50.34 104 GLU A CA 1
ATOM 783 C C . GLU A 1 104 ? 11.802 -2.982 1.873 1.00 50.34 104 GLU A C 1
ATOM 785 O O . GLU A 1 104 ? 11.561 -3.418 0.753 1.00 50.34 104 GLU A O 1
ATOM 790 N N . ALA A 1 105 ? 12.333 -1.761 2.022 1.00 53.00 105 ALA A N 1
ATOM 791 C CA . ALA A 1 105 ? 12.690 -0.911 0.877 1.00 53.00 105 ALA A CA 1
ATOM 792 C C . ALA A 1 105 ? 13.885 -1.492 0.097 1.00 53.00 105 ALA A C 1
ATOM 794 O O . ALA A 1 105 ? 13.901 -1.504 -1.136 1.00 53.00 105 ALA A O 1
ATOM 795 N N . THR A 1 106 ? 14.844 -2.114 0.797 1.00 62.41 106 THR A N 1
ATOM 796 C CA . THR A 1 106 ? 15.923 -2.859 0.128 1.00 62.41 106 THR A CA 1
ATOM 797 C C . THR A 1 106 ? 15.425 -4.038 -0.713 1.00 62.41 106 THR A C 1
ATOM 799 O O . THR A 1 106 ? 16.080 -4.366 -1.703 1.00 62.41 106 THR A O 1
ATOM 802 N N . GLU A 1 107 ? 14.268 -4.638 -0.400 1.00 74.06 107 GLU A N 1
ATOM 803 C CA . GLU A 1 107 ? 13.680 -5.711 -1.223 1.00 74.06 107 GLU A CA 1
ATOM 804 C C . GLU A 1 107 ? 13.212 -5.206 -2.599 1.00 74.06 107 GLU A C 1
ATOM 806 O O . GLU A 1 107 ? 13.182 -5.970 -3.567 1.00 74.06 107 GLU A O 1
ATOM 811 N N . PHE A 1 108 ? 12.925 -3.905 -2.720 1.00 82.19 108 PHE A N 1
ATOM 812 C CA . PHE A 1 108 ? 12.427 -3.259 -3.938 1.00 82.19 108 PHE A CA 1
ATOM 813 C C . PHE A 1 108 ? 13.385 -2.185 -4.477 1.00 82.19 108 PHE A C 1
ATOM 815 O O . PHE A 1 108 ? 12.964 -1.174 -5.044 1.00 82.19 108 PHE A O 1
ATOM 822 N N . ALA A 1 109 ? 14.693 -2.416 -4.326 1.00 80.19 109 ALA A N 1
ATOM 823 C CA . ALA A 1 109 ? 15.742 -1.438 -4.617 1.00 80.19 109 ALA A CA 1
ATOM 824 C C . ALA A 1 109 ? 15.677 -0.812 -6.028 1.00 80.19 109 ALA A C 1
ATOM 826 O O . ALA A 1 109 ? 16.062 0.348 -6.197 1.00 80.19 109 ALA A O 1
ATOM 827 N N . SER A 1 110 ? 15.214 -1.539 -7.052 1.00 81.94 110 SER A N 1
ATOM 828 C CA . SER A 1 110 ? 15.099 -1.004 -8.418 1.00 81.94 110 SER A CA 1
ATOM 829 C C . SER A 1 110 ? 13.951 -0.000 -8.536 1.00 81.94 110 SER A C 1
ATOM 831 O O . SER A 1 110 ? 14.138 1.080 -9.100 1.00 81.94 110 SER A O 1
ATOM 833 N N . LEU A 1 111 ? 12.797 -0.306 -7.934 1.00 80.88 111 LEU A N 1
ATOM 834 C CA . LEU A 1 111 ? 11.672 0.629 -7.848 1.00 80.88 111 LEU A CA 1
ATOM 835 C C . LEU A 1 111 ? 12.056 1.865 -7.034 1.00 80.88 111 LEU A C 1
ATOM 837 O O . LEU A 1 111 ? 11.815 2.986 -7.473 1.00 80.88 111 LEU A O 1
ATOM 841 N N . ASP A 1 112 ? 12.742 1.684 -5.906 1.00 78.50 112 ASP A N 1
ATOM 842 C CA . ASP A 1 112 ? 13.252 2.794 -5.096 1.00 78.50 112 ASP A CA 1
ATOM 843 C C . ASP A 1 112 ? 14.192 3.713 -5.883 1.00 78.50 112 ASP A C 1
ATOM 845 O O . ASP A 1 112 ? 14.106 4.944 -5.789 1.00 78.50 112 ASP A O 1
ATOM 849 N N . ARG A 1 113 ? 15.092 3.135 -6.688 1.00 77.31 113 ARG A N 1
ATOM 850 C CA . ARG A 1 113 ? 15.959 3.908 -7.587 1.00 77.31 113 ARG A CA 1
ATOM 851 C C . ARG A 1 113 ? 15.141 4.689 -8.608 1.00 77.31 113 ARG A C 1
ATOM 853 O O . ARG A 1 113 ? 15.467 5.850 -8.839 1.00 77.31 113 ARG A O 1
ATOM 860 N N . MET A 1 114 ? 14.090 4.098 -9.178 1.00 77.50 114 MET A N 1
ATOM 861 C CA . MET A 1 114 ? 13.183 4.780 -10.105 1.00 77.50 114 MET A CA 1
ATOM 862 C C . MET A 1 114 ? 12.445 5.946 -9.431 1.00 77.50 114 MET A C 1
ATOM 864 O O . MET A 1 114 ? 12.408 7.045 -9.986 1.00 77.50 114 MET A O 1
ATOM 868 N N . VAL A 1 115 ? 11.921 5.759 -8.213 1.00 77.19 115 VAL A N 1
ATOM 869 C CA . VAL A 1 115 ? 11.271 6.841 -7.450 1.00 77.19 115 VAL A CA 1
ATOM 870 C C . VAL A 1 115 ? 12.236 8.006 -7.230 1.00 77.19 115 VAL A C 1
ATOM 872 O O . VAL A 1 115 ? 11.855 9.169 -7.386 1.00 77.19 115 VAL A O 1
ATOM 875 N N . ARG A 1 116 ? 13.499 7.707 -6.907 1.00 74.69 116 ARG A N 1
ATOM 876 C CA . ARG A 1 116 ? 14.549 8.716 -6.694 1.00 74.69 116 ARG A CA 1
ATOM 877 C C . ARG A 1 116 ? 15.013 9.378 -7.997 1.00 74.69 116 ARG A C 1
ATOM 879 O O . ARG A 1 116 ? 15.283 10.574 -7.993 1.00 74.69 116 ARG A O 1
ATOM 886 N N . SER A 1 117 ? 15.099 8.641 -9.105 1.00 70.56 117 SER A N 1
ATOM 887 C CA . SER A 1 117 ? 15.604 9.148 -10.392 1.00 70.56 117 SER A CA 1
ATOM 888 C C . SER A 1 117 ? 14.558 9.936 -11.186 1.00 70.56 117 SER A C 1
ATOM 890 O O . SER A 1 117 ? 14.893 10.951 -11.800 1.00 70.56 117 SER A O 1
ATOM 892 N N . SER A 1 118 ? 13.287 9.521 -11.133 1.00 69.12 118 SER A N 1
ATOM 893 C CA . SER A 1 118 ? 12.158 10.222 -11.759 1.00 69.12 118 SER A CA 1
ATOM 894 C C . SER A 1 118 ? 11.904 11.586 -11.114 1.00 69.12 118 SER A C 1
ATOM 896 O O . SER A 1 118 ? 11.364 12.490 -11.749 1.00 69.12 118 SER A O 1
ATOM 898 N N . ARG A 1 119 ? 12.301 11.751 -9.852 1.00 63.12 119 ARG A N 1
ATOM 899 C CA . ARG A 1 119 ? 12.162 12.974 -9.063 1.00 63.12 119 ARG A CA 1
ATOM 900 C C . ARG A 1 119 ? 13.427 13.827 -9.132 1.00 63.12 119 ARG A C 1
ATOM 902 O O . ARG A 1 119 ? 14.031 14.113 -8.103 1.00 63.12 119 ARG A O 1
ATOM 909 N N . ARG A 1 120 ? 13.837 14.262 -10.331 1.00 51.62 120 ARG A N 1
ATOM 910 C CA . ARG A 1 120 ? 14.935 15.240 -10.487 1.00 51.62 120 ARG A CA 1
ATOM 911 C C . ARG A 1 120 ? 14.622 16.512 -9.676 1.00 51.62 120 ARG A C 1
ATOM 913 O O . ARG A 1 120 ? 13.893 17.376 -10.143 1.00 51.62 120 ARG A O 1
ATOM 920 N N . GLY A 1 121 ? 15.154 16.598 -8.455 1.00 50.50 121 GLY A N 1
ATOM 921 C CA . GLY A 1 121 ? 15.015 17.742 -7.547 1.00 50.50 121 GLY A CA 1
ATOM 922 C C . GLY A 1 121 ? 13.889 17.674 -6.504 1.00 50.50 121 GLY A C 1
ATOM 923 O O . GLY A 1 121 ? 13.806 18.589 -5.692 1.00 50.50 121 GLY A O 1
ATOM 924 N N . ALA A 1 122 ? 13.050 16.628 -6.468 1.00 54.50 122 ALA A N 1
ATOM 925 C CA . ALA A 1 122 ? 12.021 16.496 -5.427 1.00 54.50 122 ALA A CA 1
ATOM 926 C C . ALA A 1 122 ? 12.511 15.602 -4.281 1.00 54.50 122 ALA A C 1
ATOM 928 O O . ALA A 1 122 ? 13.022 14.503 -4.509 1.00 54.50 122 ALA A O 1
ATOM 929 N N . THR A 1 123 ? 12.349 16.074 -3.043 1.00 57.22 123 THR A N 1
ATOM 930 C CA . THR A 1 123 ? 12.761 15.338 -1.846 1.00 57.22 123 THR A CA 1
ATOM 931 C C . THR A 1 123 ? 12.025 13.995 -1.753 1.00 57.22 123 THR A C 1
ATOM 933 O O . THR A 1 123 ? 10.843 13.891 -2.123 1.00 57.22 123 THR A O 1
ATOM 936 N N . PRO A 1 124 ? 12.710 12.928 -1.306 1.00 62.94 124 PRO A N 1
ATOM 937 C CA . PRO A 1 124 ? 12.051 11.660 -1.055 1.00 62.94 124 PRO A CA 1
ATOM 938 C C . PRO A 1 124 ? 10.982 11.857 0.025 1.00 62.94 124 PRO A C 1
ATOM 940 O O . PRO A 1 124 ? 11.248 12.475 1.051 1.00 62.94 124 PRO A O 1
ATOM 943 N N . ARG A 1 125 ? 9.772 11.350 -0.219 1.00 75.69 125 ARG A N 1
ATOM 944 C CA . ARG A 1 125 ? 8.693 11.390 0.772 1.00 75.69 125 ARG A CA 1
ATOM 945 C C . ARG A 1 125 ? 8.852 10.200 1.696 1.00 75.69 125 ARG A C 1
ATOM 947 O O . ARG A 1 125 ? 8.944 9.071 1.217 1.00 75.69 125 ARG A O 1
ATOM 954 N N . SER A 1 126 ? 8.865 10.458 2.990 1.00 83.25 126 SER A N 1
ATOM 955 C CA . SER A 1 126 ? 8.698 9.441 4.016 1.00 83.25 126 SER A CA 1
ATOM 956 C C . SER A 1 126 ? 7.338 9.625 4.677 1.00 83.25 126 SER A C 1
ATOM 958 O O . SER A 1 126 ? 6.758 10.710 4.652 1.00 83.25 126 SER A O 1
ATOM 960 N N . PHE A 1 127 ? 6.805 8.550 5.238 1.00 88.94 127 PHE A N 1
ATOM 961 C CA . PHE A 1 127 ? 5.535 8.579 5.944 1.00 88.94 127 PHE A CA 1
ATOM 962 C C . PHE A 1 127 ? 5.739 8.041 7.349 1.00 88.94 127 PHE A C 1
ATOM 964 O O . PHE A 1 127 ? 6.552 7.144 7.571 1.00 88.94 127 PHE A O 1
ATOM 971 N N . GLN A 1 128 ? 5.002 8.597 8.300 1.00 90.56 128 GLN A N 1
ATOM 972 C CA . GLN A 1 128 ? 5.012 8.154 9.685 1.00 90.56 128 GLN A CA 1
ATOM 973 C C . GLN A 1 128 ? 3.578 8.024 10.182 1.00 90.56 128 GLN A C 1
ATOM 975 O O . GLN A 1 128 ? 2.741 8.893 9.944 1.00 90.56 128 GLN A O 1
ATOM 980 N N . CYS A 1 129 ? 3.293 6.933 10.887 1.00 91.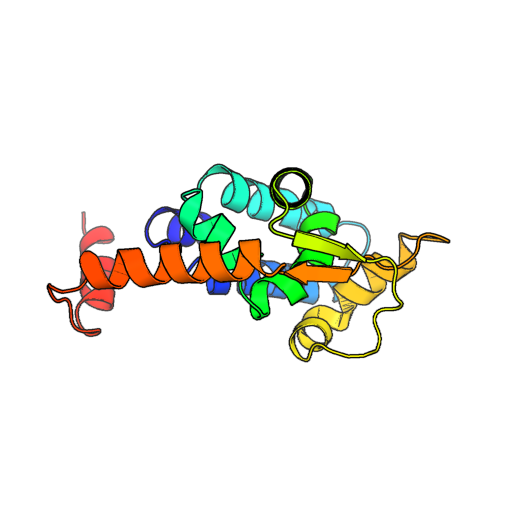38 129 CYS A N 1
ATOM 981 C CA . CYS A 1 129 ? 2.006 6.741 11.545 1.00 91.38 129 CYS A CA 1
ATOM 982 C C . CYS A 1 129 ? 1.951 7.608 12.813 1.00 91.38 129 CYS A C 1
ATOM 984 O O . CYS A 1 129 ? 2.862 7.549 13.647 1.00 91.38 129 CYS A O 1
ATOM 986 N N . THR A 1 130 ? 0.903 8.418 12.969 1.00 93.62 130 THR A N 1
ATOM 987 C CA . THR A 1 130 ? 0.729 9.296 14.137 1.00 93.62 130 THR A CA 1
ATOM 988 C C . THR A 1 130 ? 0.270 8.510 15.366 1.00 93.62 130 THR A C 1
ATOM 990 O O . THR A 1 130 ? -0.028 7.320 15.283 1.00 93.62 130 THR A O 1
ATOM 993 N N . ALA A 1 131 ? 0.197 9.160 16.534 1.00 92.88 131 ALA A N 1
ATOM 994 C CA . ALA A 1 131 ? -0.409 8.544 17.719 1.00 92.88 131 ALA A CA 1
ATOM 995 C C . ALA A 1 131 ? -1.867 8.133 17.455 1.00 92.88 131 ALA A C 1
ATOM 997 O O . ALA A 1 131 ? -2.216 6.974 17.640 1.00 92.88 131 ALA A O 1
ATOM 998 N N . GLN A 1 132 ? -2.661 9.040 16.881 1.00 92.50 132 GLN A N 1
ATOM 999 C CA . GLN A 1 132 ? -4.045 8.778 16.483 1.00 92.50 132 GLN A CA 1
ATOM 1000 C C . GLN A 1 132 ? -4.155 7.633 15.460 1.00 92.50 132 GLN A C 1
ATOM 1002 O O . GLN A 1 132 ? -5.062 6.805 15.547 1.00 92.50 132 GLN A O 1
ATOM 1007 N N . GLY A 1 133 ? -3.230 7.559 14.496 1.00 92.19 133 GLY A N 1
ATOM 1008 C CA . GLY A 1 133 ? -3.156 6.448 13.545 1.00 92.19 133 GLY A CA 1
ATOM 1009 C C . GLY A 1 133 ? -2.876 5.113 14.236 1.00 92.19 133 GLY A C 1
ATOM 1010 O O . GLY A 1 133 ? -3.547 4.121 13.959 1.00 92.19 133 GLY A O 1
ATOM 1011 N N . ARG A 1 134 ? -1.947 5.084 15.198 1.00 92.25 134 ARG A N 1
ATOM 1012 C CA . ARG A 1 134 ? -1.661 3.878 15.992 1.00 92.25 134 ARG A CA 1
ATOM 1013 C C . ARG A 1 134 ? -2.855 3.446 16.838 1.00 92.25 134 ARG A C 1
ATOM 1015 O O . ARG A 1 134 ? -3.150 2.255 16.871 1.00 92.25 134 ARG A O 1
ATOM 1022 N N . ASP A 1 135 ? -3.565 4.387 17.452 1.00 91.12 135 ASP A N 1
ATOM 1023 C CA . ASP A 1 135 ? -4.770 4.094 18.236 1.00 91.12 135 ASP A CA 1
ATOM 1024 C C . ASP A 1 135 ? -5.885 3.535 17.344 1.00 91.12 135 ASP A C 1
ATOM 1026 O O . ASP A 1 135 ? -6.524 2.542 17.683 1.00 91.12 135 ASP A O 1
ATOM 1030 N N . THR A 1 136 ? -6.065 4.113 16.154 1.00 91.75 136 THR A N 1
ATOM 1031 C CA . THR A 1 136 ? -7.028 3.629 15.152 1.00 91.75 136 THR A CA 1
ATOM 1032 C C . THR A 1 136 ? -6.666 2.227 14.669 1.00 91.75 136 THR A C 1
ATOM 1034 O O . THR A 1 136 ? -7.529 1.355 14.576 1.00 91.75 136 THR A O 1
ATOM 1037 N N . LEU A 1 137 ? -5.382 1.968 14.405 1.00 90.25 137 LEU A N 1
ATOM 1038 C CA . LEU A 1 137 ? -4.898 0.633 14.066 1.00 90.25 137 LEU A CA 1
ATOM 1039 C C . LEU A 1 137 ? -5.178 -0.357 15.205 1.00 90.25 137 LEU A C 1
ATOM 1041 O O . LEU A 1 137 ? -5.679 -1.449 14.947 1.00 90.25 137 LEU A O 1
ATOM 1045 N N . ALA A 1 138 ? -4.913 0.027 16.455 1.00 88.06 138 ALA A N 1
ATOM 1046 C CA . ALA A 1 138 ? -5.191 -0.801 17.624 1.00 88.06 138 ALA A CA 1
ATOM 1047 C C . ALA A 1 138 ? -6.690 -1.096 17.782 1.00 88.06 138 ALA A C 1
ATOM 1049 O O . ALA A 1 138 ? -7.049 -2.227 18.092 1.00 88.06 138 ALA A O 1
ATOM 1050 N N . GLN A 1 139 ? -7.570 -0.132 17.500 1.00 87.62 139 GLN A N 1
ATOM 1051 C CA . GLN A 1 139 ? -9.022 -0.342 17.488 1.00 87.62 139 GLN A CA 1
ATOM 1052 C C . GLN A 1 139 ? -9.458 -1.294 16.371 1.00 87.62 139 GLN A C 1
ATOM 1054 O O . GLN A 1 139 ? -10.250 -2.195 16.619 1.00 87.62 139 GLN A O 1
ATOM 1059 N N . LEU A 1 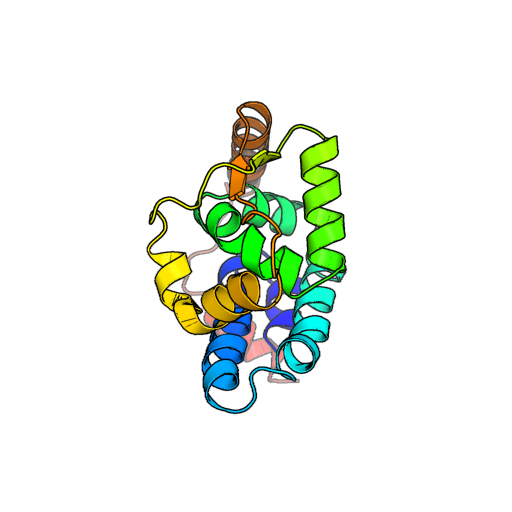140 ? -8.921 -1.146 15.157 1.00 85.12 140 LEU A N 1
ATOM 1060 C CA . LEU A 1 140 ? -9.247 -2.018 14.020 1.00 85.12 140 LEU A CA 1
ATOM 1061 C C . LEU A 1 140 ? -8.729 -3.452 14.191 1.00 85.12 140 LEU A C 1
ATOM 1063 O O . LEU A 1 140 ? -9.305 -4.376 13.620 1.00 85.12 140 LEU A O 1
ATOM 1067 N N . LEU A 1 141 ? -7.643 -3.635 14.943 1.00 81.62 141 LEU A N 1
ATOM 1068 C CA . LEU A 1 141 ? -7.134 -4.950 15.339 1.00 81.62 141 LEU A CA 1
ATOM 1069 C C . LEU A 1 141 ? -7.905 -5.504 16.547 1.00 81.62 141 LEU A C 1
ATOM 1071 O O . LEU A 1 141 ? -8.223 -6.685 16.586 1.00 81.62 141 LEU A O 1
ATOM 1075 N N . GLY A 1 142 ? -8.246 -4.655 17.518 1.00 67.19 142 GLY A N 1
ATOM 1076 C CA . GLY A 1 142 ? -9.011 -5.002 18.720 1.00 67.19 142 GLY A CA 1
ATOM 1077 C C . GLY A 1 142 ? -10.466 -5.375 18.435 1.00 67.19 142 GLY A C 1
ATOM 1078 O O . GLY A 1 142 ? -10.992 -6.298 19.052 1.00 67.19 142 GLY A O 1
ATOM 1079 N N . ALA A 1 143 ? -11.096 -4.716 17.461 1.00 59.38 143 ALA A N 1
ATOM 1080 C CA . ALA A 1 143 ? -12.434 -5.047 16.977 1.00 59.38 143 ALA A CA 1
ATOM 1081 C C . ALA A 1 143 ? -12.489 -6.464 16.391 1.00 59.38 143 ALA A C 1
ATOM 1083 O O . ALA A 1 143 ? -13.477 -7.167 16.582 1.00 59.38 143 ALA A O 1
ATOM 1084 N N . GLU A 1 144 ? -11.402 -6.935 15.770 1.00 51.75 144 GLU A N 1
ATOM 1085 C CA . GLU A 1 144 ? -11.321 -8.328 15.339 1.00 51.75 144 GLU A CA 1
ATOM 1086 C C . GLU A 1 144 ? -11.230 -9.288 16.524 1.00 51.75 144 GLU A C 1
ATOM 1088 O O . GLU A 1 144 ? -11.812 -10.354 16.429 1.00 51.75 144 GLU A O 1
ATOM 1093 N N . TYR A 1 145 ? -10.618 -8.952 17.665 1.00 46.81 145 TYR A N 1
ATOM 1094 C CA . TYR A 1 145 ? -10.637 -9.838 18.846 1.00 46.81 145 TYR A CA 1
ATOM 1095 C C . TYR A 1 145 ? -12.008 -9.917 19.538 1.00 46.81 145 TYR A C 1
ATOM 1097 O O . TYR A 1 145 ? -12.287 -10.909 20.211 1.00 46.81 145 TYR A O 1
ATOM 1105 N N . ALA A 1 146 ? -12.875 -8.918 19.349 1.00 40.97 146 ALA A N 1
ATOM 1106 C CA . ALA A 1 146 ? -14.265 -8.980 19.798 1.00 40.97 146 ALA A CA 1
ATOM 1107 C C . ALA A 1 146 ? -15.137 -9.865 18.881 1.00 40.97 146 ALA A C 1
ATOM 1109 O O . ALA A 1 146 ? -16.028 -10.545 19.384 1.00 40.97 146 ALA A O 1
ATOM 1110 N N . ASP A 1 147 ? -14.828 -9.929 17.578 1.00 43.16 147 ASP A N 1
ATOM 1111 C CA . ASP A 1 147 ? -15.551 -10.755 16.590 1.00 43.16 147 ASP A CA 1
ATOM 1112 C C . ASP A 1 147 ? -14.882 -12.112 16.273 1.00 43.16 147 ASP A C 1
ATOM 1114 O O . ASP A 1 147 ? -15.502 -12.994 15.682 1.00 43.16 147 ASP A O 1
ATOM 1118 N N . THR A 1 148 ? -13.633 -12.344 16.692 1.00 44.44 148 THR A N 1
ATOM 1119 C CA . THR A 1 148 ? -12.901 -13.618 16.492 1.00 44.44 148 THR A CA 1
ATOM 1120 C C . THR A 1 148 ? -12.841 -14.498 17.737 1.00 44.44 148 THR A C 1
ATOM 1122 O O . THR A 1 148 ? -12.192 -15.547 17.726 1.00 44.44 148 THR A O 1
ATOM 1125 N N . ALA A 1 149 ? -13.618 -14.173 18.776 1.00 40.06 149 ALA A N 1
ATOM 1126 C CA . ALA A 1 149 ? -13.865 -15.087 19.892 1.00 40.06 149 ALA A CA 1
ATOM 1127 C C . ALA A 1 149 ? -14.580 -16.395 19.472 1.00 40.06 149 ALA A C 1
ATOM 1129 O O . ALA A 1 149 ? -14.738 -17.289 20.302 1.00 40.06 149 ALA A O 1
ATOM 1130 N N . GLN A 1 150 ? -14.955 -16.569 18.197 1.00 38.53 150 GLN A N 1
ATOM 1131 C CA . GLN A 1 150 ? -15.390 -17.857 17.652 1.00 38.53 150 GLN A CA 1
ATOM 1132 C C . GLN A 1 150 ? -14.656 -18.247 16.355 1.00 38.53 150 GLN A C 1
ATOM 1134 O O . GLN A 1 150 ? -15.126 -18.076 15.239 1.00 38.53 150 GLN A O 1
ATOM 1139 N N . THR A 1 151 ? -13.493 -18.874 16.560 1.00 43.91 151 THR A N 1
ATOM 1140 C CA . THR A 1 151 ? -13.099 -20.159 15.947 1.00 43.91 151 THR A CA 1
ATOM 1141 C C . THR A 1 151 ? -13.139 -20.307 14.419 1.00 43.91 151 THR A C 1
ATOM 1143 O O . THR A 1 151 ? -14.146 -20.752 13.879 1.00 43.91 151 THR A O 1
ATOM 1146 N N . VAL A 1 152 ? -11.975 -20.241 13.758 1.00 39.72 152 VAL A N 1
ATOM 1147 C CA . VAL A 1 152 ? -11.617 -21.274 12.760 1.00 39.72 152 VAL A CA 1
ATOM 1148 C C . VAL A 1 152 ? -10.105 -21.575 12.808 1.00 39.72 152 VAL A C 1
ATOM 1150 O O . VAL A 1 152 ? -9.298 -20.685 12.546 1.00 39.72 152 VAL A O 1
ATOM 1153 N N . PRO A 1 153 ? -9.685 -22.824 13.095 1.00 42.19 153 PRO A N 1
ATOM 1154 C CA . PRO A 1 153 ? -8.288 -23.241 13.004 1.00 42.19 153 PRO A CA 1
ATOM 1155 C C . PRO A 1 153 ? -7.764 -23.216 11.560 1.00 42.19 153 PRO A C 1
ATOM 1157 O O . PRO A 1 153 ? -8.465 -23.584 10.613 1.00 42.19 153 PRO A O 1
ATOM 1160 N N . SER A 1 154 ? -6.479 -22.891 11.423 1.00 52.59 154 SER A N 1
ATOM 1161 C CA . SER A 1 154 ? -5.666 -22.745 10.199 1.00 52.59 154 SER A CA 1
ATOM 1162 C C . SER A 1 154 ? -5.707 -23.903 9.186 1.00 52.59 154 SER A C 1
ATOM 1164 O O . SER A 1 154 ? -5.192 -23.778 8.077 1.00 52.59 154 SER A O 1
ATOM 1166 N N . ARG A 1 155 ? -6.357 -25.026 9.507 1.00 43.53 155 ARG A N 1
ATOM 1167 C CA . ARG A 1 155 ? -6.489 -26.195 8.625 1.00 43.53 155 ARG A CA 1
ATOM 1168 C C . ARG A 1 155 ? -7.639 -26.080 7.609 1.00 43.53 155 ARG A C 1
ATOM 1170 O O . ARG A 1 155 ? -7.656 -26.833 6.638 1.00 43.53 155 ARG A O 1
ATOM 1177 N N . ASN A 1 156 ? -8.573 -25.140 7.791 1.00 47.66 156 ASN A N 1
ATOM 1178 C CA . ASN A 1 156 ? -9.755 -25.006 6.924 1.00 47.66 156 ASN A CA 1
ATOM 1179 C C . ASN A 1 156 ? -9.591 -24.040 5.737 1.00 47.66 156 ASN A C 1
ATOM 1181 O O . ASN A 1 156 ? -10.383 -24.114 4.798 1.00 47.66 156 ASN A O 1
ATOM 1185 N N . GLN A 1 157 ? -8.560 -23.189 5.710 1.00 52.16 157 GLN A N 1
ATOM 1186 C CA . GLN A 1 157 ? -8.362 -22.237 4.604 1.00 52.16 157 GLN A CA 1
ATOM 1187 C C . GLN A 1 157 ? -7.996 -22.930 3.280 1.00 52.16 157 GLN A C 1
ATOM 1189 O O . GLN A 1 157 ? -8.469 -22.529 2.220 1.00 52.16 157 GLN A O 1
ATOM 1194 N N . VAL A 1 158 ? -7.247 -24.038 3.332 1.00 51.41 158 VAL A N 1
ATOM 1195 C CA . VAL A 1 158 ? -6.909 -24.825 2.129 1.00 51.41 158 VAL A CA 1
ATOM 1196 C C . VAL A 1 158 ? -8.127 -25.594 1.592 1.00 51.41 158 VAL A C 1
ATOM 1198 O O . VAL A 1 158 ? -8.262 -25.769 0.384 1.00 51.41 158 VAL A O 1
ATOM 1201 N N . ARG A 1 159 ? -9.062 -26.005 2.463 1.00 47.56 159 ARG A N 1
ATOM 1202 C CA . ARG A 1 159 ? -10.302 -26.682 2.041 1.00 47.56 159 ARG A CA 1
ATOM 1203 C C . ARG A 1 159 ? -11.293 -25.735 1.369 1.00 47.56 159 ARG A C 1
ATOM 1205 O O . ARG A 1 159 ? -11.891 -26.127 0.374 1.00 47.56 159 ARG A O 1
ATOM 1212 N N . PHE A 1 160 ? -11.430 -24.500 1.854 1.00 48.31 160 PHE A N 1
ATOM 1213 C CA . PHE A 1 160 ? -12.289 -23.506 1.200 1.00 48.31 160 PHE A CA 1
ATOM 1214 C C . PHE A 1 160 ? -11.819 -23.182 -0.223 1.00 48.31 160 PHE A C 1
ATOM 1216 O O . PHE A 1 160 ? -12.645 -23.047 -1.122 1.00 48.31 160 PHE A O 1
ATOM 1223 N N . LEU A 1 161 ? -10.500 -23.149 -0.450 1.00 46.84 161 LEU A N 1
ATOM 1224 C CA . LEU A 1 161 ? -9.945 -22.919 -1.783 1.00 46.84 161 LEU A CA 1
ATOM 1225 C C . LEU A 1 161 ? -10.208 -24.088 -2.757 1.00 46.84 161 LEU A C 1
ATOM 1227 O O . LEU A 1 161 ? -10.421 -23.840 -3.937 1.00 46.84 161 LEU A O 1
ATOM 1231 N N . MET A 1 162 ? -10.232 -25.343 -2.284 1.00 47.06 162 MET A N 1
ATOM 1232 C CA . MET A 1 162 ? -10.515 -26.522 -3.129 1.00 47.06 162 MET A CA 1
ATOM 1233 C C . MET A 1 162 ? -11.998 -26.690 -3.495 1.00 47.06 162 MET A C 1
ATOM 1235 O O . MET A 1 162 ? -12.314 -27.267 -4.536 1.00 47.06 162 MET A O 1
ATOM 1239 N N . ILE A 1 163 ? -12.919 -26.211 -2.654 1.00 48.94 163 ILE A N 1
ATOM 1240 C CA . ILE A 1 163 ? -14.363 -26.362 -2.901 1.00 48.94 163 ILE A CA 1
ATOM 1241 C C . ILE A 1 163 ? -14.841 -25.371 -3.976 1.00 48.94 163 ILE A C 1
ATOM 1243 O O . ILE A 1 163 ? -15.663 -25.730 -4.810 1.00 48.94 163 ILE A O 1
ATOM 1247 N N . LEU A 1 164 ? -14.273 -24.162 -4.028 1.00 45.91 164 LEU A N 1
ATOM 1248 C CA . LEU A 1 164 ? -14.650 -23.128 -5.006 1.00 45.91 164 LEU A CA 1
ATOM 1249 C C . LEU A 1 164 ? -14.144 -23.385 -6.435 1.00 45.91 164 LEU A C 1
ATOM 1251 O O . LEU A 1 164 ? -14.643 -22.768 -7.369 1.00 45.91 164 LEU A O 1
ATOM 1255 N N . THR A 1 165 ? -13.178 -24.285 -6.629 1.00 44.22 165 THR A N 1
ATOM 1256 C CA . THR A 1 165 ? -12.686 -24.674 -7.966 1.00 44.22 165 THR A CA 1
ATOM 1257 C C . THR A 1 165 ? -13.375 -25.920 -8.523 1.00 44.22 165 THR A C 1
ATOM 1259 O O . THR A 1 165 ? -12.987 -26.408 -9.581 1.00 44.22 165 THR A O 1
ATOM 1262 N N . SER A 1 166 ? -14.360 -26.455 -7.799 1.00 41.12 166 SER A N 1
ATOM 1263 C CA . SER A 1 166 ? -15.072 -27.686 -8.139 1.00 41.12 166 SER A CA 1
ATOM 1264 C C . SER A 1 166 ? -16.575 -27.409 -8.278 1.00 41.12 166 SER A C 1
ATOM 1266 O O . SER A 1 166 ? -17.376 -27.928 -7.503 1.00 41.12 166 SER A O 1
ATOM 1268 N N . SER A 1 167 ? -16.976 -26.544 -9.211 1.00 38.59 167 SER A N 1
ATOM 1269 C CA . SER A 1 167 ? -18.359 -26.417 -9.712 1.00 38.59 167 SER A CA 1
ATOM 1270 C C . SER A 1 167 ? -18.353 -25.833 -11.115 1.00 38.59 167 SER A C 1
ATOM 1272 O O . SER A 1 167 ? -17.629 -24.834 -11.318 1.00 38.59 167 SER A O 1
#

Radius of gyration: 17.09 Å; chains: 1; bounding box: 37×45×39 Å

Sequence (167 aa):
VLVVLAEVAPLYVKECVLKLLSAANISAVNDPLNEAKFISPHLDEVAIKVPRNALIRLVLSPAGIALLPLLVFLSAKWQQLVQEMVQSGFVVESTDIIGNSSQEATEFASLDRMVRSSRRGATPRSFQCTAQGRDTLAQLLGAEYADTAQTVPSRNQVRFLMILTSS